Protein AF-A0A8T9Q0A1-F1 (afdb_monomer_lite)

Organism: NCBI:txid2932248

pLDDT: mean 87.94, std 8.81, range [61.97, 96.56]

Secondary structure (DSSP, 8-state):
-EEEEEEEESSS-----TT--STTS-SB-TTSSB-GGG-SEEEEEEEEETTTTTEEEEPPPSSTTTT-B----SS-TTSPP--EEEEEEEE----SSSS--TT-EEEEEEEEB-TT-PBPPPEEPPPEEPPP-

Radius of gyration: 16.46 Å; chains: 1; bounding box: 41×33×42 Å

Foldseek 3Di:
DKDKDKDKDFFQQFFDALPPQPPPLPQADPVRHGRQNVFFKDKWKWWQDPVPVGDTDTDDAPGPCRQTHGGHRPDDPPDHTGMDIDMDMDDGPDDADPPAHQQIKMKMWIWGAGPVRDIDDIDIDDIDGHHDD

Structure (mmCIF, N/CA/C/O backbone):
data_AF-A0A8T9Q0A1-F1
#
_entry.id   AF-A0A8T9Q0A1-F1
#
loop_
_atom_site.group_PDB
_atom_site.id
_atom_site.type_symbol
_atom_site.label_atom_id
_atom_site.label_alt_id
_atom_site.label_comp_id
_atom_site.label_asym_id
_atom_site.label_entity_id
_atom_site.label_seq_id
_atom_site.pdbx_PDB_ins_code
_atom_site.Cartn_x
_atom_site.Cartn_y
_atom_site.Cartn_z
_atom_site.occupancy
_atom_site.B_iso_or_equiv
_atom_site.auth_seq_id
_atom_site.auth_comp_id
_atom_site.auth_asym_id
_atom_site.auth_atom_id
_atom_site.pdbx_PDB_model_num
ATOM 1 N N . MET A 1 1 ? -1.630 -8.656 9.573 1.00 77.00 1 MET A N 1
ATOM 2 C CA . MET A 1 1 ? -2.840 -8.820 8.729 1.00 77.00 1 MET A CA 1
ATOM 3 C C . MET A 1 1 ? -2.388 -9.122 7.307 1.00 77.00 1 MET A C 1
ATOM 5 O O . MET A 1 1 ? -1.296 -8.695 6.953 1.00 77.00 1 MET A O 1
ATOM 9 N N . ARG A 1 2 ? -3.166 -9.870 6.516 1.00 85.75 2 ARG A N 1
ATOM 10 C CA . ARG A 1 2 ? -2.845 -10.153 5.108 1.00 85.75 2 ARG A CA 1
ATOM 11 C C . ARG A 1 2 ? -3.885 -9.512 4.201 1.00 85.75 2 ARG A C 1
ATOM 13 O O . ARG A 1 2 ? -5.072 -9.638 4.480 1.00 85.75 2 ARG A O 1
ATOM 20 N N . ILE A 1 3 ? -3.429 -8.852 3.146 1.00 85.25 3 ILE A N 1
ATOM 21 C CA . ILE A 1 3 ? -4.272 -8.353 2.061 1.00 85.25 3 ILE A CA 1
ATOM 22 C C . ILE A 1 3 ? -3.905 -9.154 0.822 1.00 85.25 3 ILE A C 1
ATOM 24 O O . ILE A 1 3 ? -2.725 -9.250 0.496 1.00 85.25 3 ILE A O 1
ATOM 28 N N . THR A 1 4 ? -4.906 -9.734 0.168 1.00 89.44 4 THR A N 1
ATOM 29 C CA . THR A 1 4 ? -4.727 -10.422 -1.113 1.00 89.44 4 THR A CA 1
ATOM 30 C C . THR A 1 4 ? -5.493 -9.661 -2.178 1.00 89.44 4 THR A C 1
ATOM 32 O O . THR A 1 4 ? -6.662 -9.343 -1.964 1.00 89.44 4 THR A O 1
ATOM 35 N N . ILE A 1 5 ? -4.831 -9.356 -3.288 1.00 89.75 5 ILE A N 1
ATOM 36 C CA . ILE A 1 5 ? -5.440 -8.722 -4.458 1.00 89.75 5 ILE A CA 1
ATOM 37 C C . ILE A 1 5 ? -5.204 -9.592 -5.683 1.00 89.75 5 ILE A C 1
ATOM 39 O O . ILE A 1 5 ? -4.154 -10.225 -5.785 1.00 89.75 5 ILE A O 1
ATOM 43 N N . ASP A 1 6 ? -6.147 -9.585 -6.615 1.00 91.94 6 ASP A N 1
ATOM 44 C CA . ASP A 1 6 ? -5.951 -10.163 -7.940 1.00 91.94 6 ASP A CA 1
ATOM 45 C C . ASP A 1 6 ? -5.461 -9.082 -8.903 1.00 91.94 6 ASP A C 1
ATOM 47 O O . ASP A 1 6 ? -5.910 -7.936 -8.836 1.00 91.94 6 ASP A O 1
ATOM 51 N N . PHE A 1 7 ? -4.547 -9.440 -9.801 1.00 90.62 7 PHE A N 1
ATOM 52 C CA . PHE A 1 7 ? -3.981 -8.515 -10.779 1.00 90.62 7 PHE A CA 1
ATOM 53 C C . PHE A 1 7 ? -3.995 -9.095 -12.191 1.00 90.62 7 PHE A C 1
ATOM 55 O O . PHE A 1 7 ? -4.075 -10.309 -12.409 1.00 90.62 7 PHE A O 1
ATOM 62 N N . THR A 1 8 ? -3.919 -8.199 -13.169 1.00 88.19 8 THR A N 1
ATOM 63 C CA . THR A 1 8 ? -3.648 -8.521 -14.568 1.00 88.19 8 THR A CA 1
ATOM 64 C C . THR A 1 8 ? -2.675 -7.484 -15.109 1.00 88.19 8 THR A C 1
ATOM 66 O O . THR A 1 8 ? -2.883 -6.291 -14.913 1.00 88.19 8 THR A O 1
ATOM 69 N N . ASP A 1 9 ? -1.622 -7.960 -15.752 1.00 83.31 9 ASP A N 1
ATOM 70 C CA . ASP A 1 9 ? -0.516 -7.193 -16.315 1.00 83.31 9 ASP A CA 1
ATOM 71 C C . ASP A 1 9 ? -0.403 -7.565 -17.798 1.00 83.31 9 ASP A C 1
ATOM 73 O O . ASP A 1 9 ? -0.514 -8.741 -18.150 1.00 83.31 9 ASP A O 1
ATOM 77 N N . GLY A 1 10 ? -0.290 -6.565 -18.668 1.00 83.50 10 GLY A N 1
ATOM 78 C CA . GLY A 1 10 ? -0.343 -6.743 -20.116 1.00 83.50 10 GLY A CA 1
ATOM 79 C C . GLY A 1 10 ? 1.002 -7.078 -20.753 1.00 83.50 10 GLY A C 1
ATOM 80 O O . GLY A 1 10 ? 1.029 -7.800 -21.751 1.00 83.50 10 GLY A O 1
ATOM 81 N N . ASP A 1 11 ? 2.102 -6.582 -20.196 1.00 81.88 11 ASP A N 1
ATOM 82 C CA . ASP A 1 11 ? 3.448 -6.695 -20.767 1.00 81.88 11 ASP A CA 1
ATOM 83 C C . ASP A 1 11 ? 4.439 -7.406 -19.834 1.00 81.88 11 ASP A C 1
ATOM 85 O O . ASP A 1 11 ? 5.537 -7.777 -20.267 1.00 81.88 11 ASP A O 1
ATOM 89 N N . GLY A 1 12 ? 4.009 -7.725 -18.612 1.00 84.06 12 GLY A N 1
ATOM 90 C CA . GLY A 1 12 ? 4.789 -8.520 -17.682 1.00 84.06 12 GLY A CA 1
ATOM 91 C C . GLY A 1 12 ? 5.900 -7.685 -17.075 1.00 84.06 12 GLY A C 1
ATOM 92 O O . GLY A 1 12 ? 7.031 -8.157 -17.000 1.00 84.06 12 GLY A O 1
ATOM 93 N N . ASP A 1 13 ? 5.637 -6.434 -16.715 1.00 85.38 13 ASP A N 1
ATOM 94 C CA . ASP A 1 13 ? 6.625 -5.531 -16.145 1.00 85.38 13 ASP A CA 1
ATOM 95 C C . ASP A 1 13 ? 6.384 -5.207 -14.661 1.00 85.38 13 ASP A C 1
ATOM 97 O O . ASP A 1 13 ? 7.167 -4.459 -14.072 1.00 85.38 13 ASP A O 1
ATOM 101 N N . LEU A 1 14 ? 5.398 -5.842 -14.018 1.00 90.19 14 LEU A N 1
ATOM 102 C CA . LEU A 1 14 ? 5.124 -5.646 -12.597 1.00 90.19 14 LEU A CA 1
ATOM 103 C C . LEU A 1 14 ? 6.294 -6.033 -11.678 1.00 90.19 14 LEU A C 1
ATOM 105 O O . LEU A 1 14 ? 6.964 -7.067 -11.815 1.00 90.19 14 LEU A O 1
ATOM 109 N N . GLY A 1 15 ? 6.440 -5.234 -10.621 1.00 90.25 15 GLY A N 1
ATOM 110 C CA . GLY A 1 15 ? 7.389 -5.477 -9.543 1.00 90.25 15 GLY A CA 1
ATOM 111 C C . GLY A 1 15 ? 8.735 -4.794 -9.763 1.00 90.25 15 GLY A C 1
ATOM 112 O O . GLY A 1 15 ? 9.135 -4.476 -10.880 1.00 90.25 15 GLY A O 1
ATOM 113 N N . LEU A 1 16 ? 9.456 -4.571 -8.668 1.00 92.06 16 LEU A N 1
ATOM 114 C CA . LEU A 1 16 ? 10.685 -3.785 -8.666 1.00 92.06 16 LEU A CA 1
ATOM 115 C C . LEU A 1 16 ? 11.685 -4.438 -7.705 1.00 92.06 16 LEU A C 1
ATOM 117 O O . LEU A 1 16 ? 11.402 -4.590 -6.514 1.00 92.06 16 LEU A O 1
ATOM 121 N N . SER A 1 17 ? 12.843 -4.870 -8.207 1.00 89.56 17 SER A N 1
ATOM 122 C CA . SER A 1 17 ? 13.843 -5.592 -7.405 1.00 89.56 17 SER A CA 1
ATOM 123 C C . SER A 1 17 ? 14.417 -4.669 -6.334 1.00 89.56 17 SER A C 1
ATOM 125 O O . SER A 1 17 ? 14.581 -3.488 -6.617 1.00 89.56 17 SER A O 1
ATOM 127 N N . PRO A 1 18 ? 14.737 -5.144 -5.120 1.00 87.75 18 PRO A N 1
ATOM 128 C CA . PRO A 1 18 ? 15.224 -4.290 -4.030 1.00 87.75 18 PRO A CA 1
ATOM 129 C C . PRO A 1 18 ? 16.462 -3.441 -4.366 1.00 87.75 18 PRO A C 1
ATOM 131 O O . PRO A 1 18 ? 16.711 -2.437 -3.700 1.00 87.75 18 PRO A O 1
ATOM 134 N N . GLU A 1 19 ? 17.232 -3.839 -5.376 1.00 90.62 19 GLU A N 1
ATOM 135 C CA . GLU A 1 19 ? 18.461 -3.195 -5.836 1.00 90.62 19 GLU A CA 1
ATOM 136 C C . GLU A 1 19 ? 18.202 -2.016 -6.790 1.00 90.62 19 GLU A C 1
ATOM 138 O O . GLU A 1 19 ? 19.051 -1.136 -6.910 1.00 90.62 19 GLU A O 1
ATOM 143 N N . GLU A 1 20 ? 17.028 -1.947 -7.428 1.00 91.12 20 GLU A N 1
ATOM 144 C CA . GLU A 1 20 ? 16.653 -0.867 -8.354 1.00 91.12 20 GLU A CA 1
ATOM 145 C C . GLU A 1 20 ? 16.345 0.429 -7.585 1.00 91.12 20 GLU A C 1
ATOM 147 O O . GLU A 1 20 ? 15.197 0.738 -7.262 1.00 91.12 20 GLU A O 1
ATOM 152 N N . LYS A 1 21 ? 17.390 1.178 -7.232 1.00 92.25 21 LYS A N 1
ATOM 153 C CA . LYS A 1 21 ? 17.300 2.426 -6.451 1.00 92.25 21 LYS A CA 1
ATOM 154 C C . LYS A 1 21 ? 17.811 3.652 -7.202 1.00 92.25 21 LYS A C 1
ATOM 156 O O . LYS A 1 21 ? 17.898 4.723 -6.610 1.00 92.25 21 LYS A O 1
ATOM 161 N N . ASP A 1 22 ? 18.145 3.507 -8.475 1.00 94.12 22 ASP A N 1
ATOM 162 C CA . ASP A 1 22 ? 18.447 4.648 -9.333 1.00 94.12 22 ASP A CA 1
ATOM 163 C C . ASP A 1 22 ? 17.156 5.368 -9.725 1.00 94.12 22 ASP A C 1
ATOM 165 O O . ASP A 1 22 ? 16.064 4.799 -9.652 1.00 94.12 22 ASP A O 1
ATOM 169 N N . ALA A 1 23 ? 17.266 6.632 -10.137 1.00 93.94 23 ALA A N 1
ATOM 170 C CA . ALA A 1 23 ? 16.111 7.394 -10.597 1.00 93.94 23 ALA A CA 1
ATOM 171 C C . ALA A 1 23 ? 15.395 6.677 -11.762 1.00 93.94 23 ALA A C 1
ATOM 173 O O . ALA A 1 23 ? 16.069 6.203 -12.678 1.00 93.94 23 ALA A O 1
ATOM 174 N N . PRO A 1 24 ? 14.049 6.596 -11.752 1.00 94.62 24 PRO A N 1
ATOM 175 C CA . PRO A 1 24 ? 13.115 7.305 -10.867 1.00 94.62 24 PRO A CA 1
ATOM 176 C C . PRO A 1 24 ? 12.770 6.585 -9.547 1.00 94.62 24 PRO A C 1
ATOM 178 O O . PRO A 1 24 ? 11.887 7.045 -8.836 1.00 94.62 24 PRO A O 1
ATOM 181 N N . TYR A 1 25 ? 13.414 5.473 -9.195 1.00 95.94 25 TYR A N 1
ATOM 182 C CA . TYR A 1 25 ? 13.064 4.601 -8.057 1.00 95.94 25 TYR A CA 1
ATOM 183 C C . TYR A 1 25 ? 13.856 4.865 -6.770 1.00 95.94 25 TYR A C 1
ATOM 185 O O . TYR A 1 25 ? 13.733 4.137 -5.774 1.00 95.94 25 TYR A O 1
ATOM 193 N N . ASN A 1 26 ? 14.693 5.897 -6.784 1.00 95.88 26 ASN A N 1
ATOM 194 C CA . ASN A 1 26 ? 15.487 6.328 -5.646 1.00 95.88 26 ASN A CA 1
ATOM 195 C C . ASN A 1 26 ? 14.603 6.640 -4.429 1.00 95.88 26 ASN A C 1
ATOM 197 O O . ASN A 1 26 ? 13.560 7.259 -4.607 1.00 95.88 26 ASN A O 1
ATOM 201 N N . PRO A 1 27 ? 15.000 6.265 -3.196 1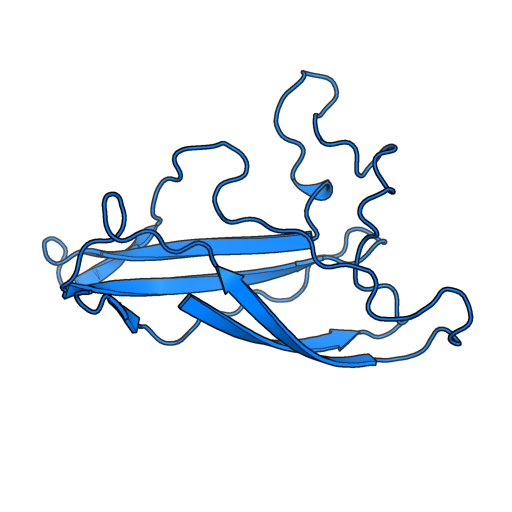.00 95.12 27 PRO A N 1
ATOM 202 C CA . PRO A 1 27 ? 14.153 6.419 -2.004 1.00 95.12 27 PRO A CA 1
ATOM 203 C C . PRO A 1 27 ? 13.745 7.853 -1.657 1.00 95.12 27 PRO A C 1
ATOM 205 O O . PRO A 1 27 ? 12.725 8.058 -0.997 1.00 95.12 27 PRO A O 1
ATOM 208 N N . ALA A 1 28 ? 14.548 8.835 -2.065 1.00 96.38 28 ALA A N 1
ATOM 209 C CA . ALA A 1 28 ? 14.317 10.239 -1.771 1.00 96.38 28 ALA A CA 1
ATOM 210 C C . ALA A 1 28 ? 14.376 11.086 -3.041 1.00 96.38 28 ALA A C 1
ATOM 212 O O . ALA A 1 28 ? 15.256 10.861 -3.867 1.00 96.38 28 ALA A O 1
ATOM 213 N N . ASP A 1 29 ? 13.464 12.045 -3.186 1.00 94.44 29 ASP A N 1
ATOM 214 C CA . ASP A 1 29 ? 13.426 12.992 -4.300 1.00 94.44 29 ASP A CA 1
ATOM 215 C C . ASP A 1 29 ? 14.615 13.975 -4.265 1.00 94.44 29 ASP A C 1
ATOM 217 O O . ASP A 1 29 ? 15.469 13.931 -3.376 1.00 94.44 29 ASP A O 1
ATOM 221 N N . ALA A 1 30 ? 14.677 14.896 -5.231 1.00 93.44 30 ALA A N 1
ATOM 222 C CA . ALA A 1 30 ? 15.747 15.896 -5.307 1.00 93.44 30 ALA A CA 1
ATOM 223 C C . ALA A 1 30 ? 15.837 16.818 -4.069 1.00 93.44 30 ALA A C 1
ATOM 225 O O . ALA A 1 30 ? 16.876 17.434 -3.846 1.00 93.44 30 ALA A O 1
ATOM 226 N N . ASN A 1 31 ? 14.774 16.902 -3.262 1.00 94.50 31 ASN A N 1
ATOM 227 C CA . ASN A 1 31 ? 14.708 17.692 -2.034 1.00 94.50 31 ASN A CA 1
ATOM 228 C C . ASN A 1 31 ? 14.966 16.848 -0.771 1.00 94.50 31 ASN A C 1
ATOM 230 O O . ASN A 1 31 ? 14.906 17.377 0.338 1.00 94.50 31 ASN A O 1
ATOM 234 N N . GLY A 1 32 ? 15.236 15.547 -0.913 1.00 94.12 32 GLY A N 1
ATOM 235 C CA . GLY A 1 32 ? 15.433 14.627 0.206 1.00 94.12 32 GLY A CA 1
ATOM 236 C C . GLY A 1 32 ? 14.136 14.115 0.846 1.00 94.12 32 GLY A C 1
ATOM 237 O O . GLY A 1 32 ? 14.200 13.460 1.887 1.00 94.12 32 GLY A O 1
ATOM 238 N N . ASN A 1 33 ? 12.967 14.380 0.255 1.00 95.75 33 ASN A N 1
ATOM 239 C CA . ASN A 1 33 ? 11.691 13.854 0.745 1.00 95.75 33 ASN A CA 1
ATOM 240 C C . ASN A 1 33 ? 11.455 12.435 0.237 1.00 95.75 33 ASN A C 1
ATOM 242 O O . ASN A 1 33 ? 11.982 12.054 -0.802 1.00 95.75 33 ASN A O 1
ATOM 246 N N . TYR A 1 34 ? 10.611 11.667 0.929 1.00 96.19 34 TYR A N 1
ATOM 247 C CA . TYR A 1 34 ? 10.199 10.338 0.470 1.00 96.19 34 TYR A CA 1
ATOM 248 C C . TYR A 1 34 ? 9.673 10.379 -0.971 1.00 96.19 34 TYR A C 1
ATOM 250 O O . TYR A 1 34 ? 8.720 11.096 -1.280 1.00 96.19 34 TYR A O 1
ATOM 258 N N . ASN A 1 35 ? 10.289 9.572 -1.830 1.00 96.44 35 ASN A N 1
ATOM 259 C CA . ASN A 1 35 ? 9.877 9.411 -3.211 1.00 96.44 35 ASN A CA 1
ATOM 260 C C . ASN A 1 35 ? 8.950 8.198 -3.343 1.00 96.44 35 ASN A C 1
ATOM 262 O O . ASN A 1 35 ? 9.393 7.056 -3.223 1.00 96.44 35 ASN A O 1
ATOM 266 N N . ARG A 1 36 ? 7.666 8.439 -3.628 1.00 94.88 36 ARG A N 1
ATOM 267 C CA . ARG A 1 36 ? 6.640 7.386 -3.706 1.00 94.88 36 ARG A CA 1
ATOM 268 C C . ARG A 1 36 ? 6.979 6.290 -4.713 1.00 94.88 36 ARG A C 1
ATOM 270 O O . ARG A 1 36 ? 6.634 5.141 -4.471 1.00 94.88 36 ARG A O 1
ATOM 277 N N . THR A 1 37 ? 7.666 6.617 -5.804 1.00 95.69 37 THR A N 1
ATOM 278 C CA . THR A 1 37 ? 8.017 5.638 -6.843 1.00 95.69 37 THR A CA 1
ATOM 279 C C . THR A 1 37 ? 9.070 4.630 -6.390 1.00 95.69 37 THR A C 1
ATOM 281 O O . THR A 1 37 ? 9.306 3.653 -7.087 1.00 95.69 37 THR A O 1
ATOM 284 N N . THR A 1 38 ? 9.687 4.804 -5.216 1.00 96.19 38 THR A N 1
ATOM 285 C CA . THR A 1 38 ? 10.524 3.754 -4.614 1.00 96.19 38 THR A CA 1
ATOM 286 C C . THR A 1 38 ? 9.717 2.512 -4.207 1.00 96.19 38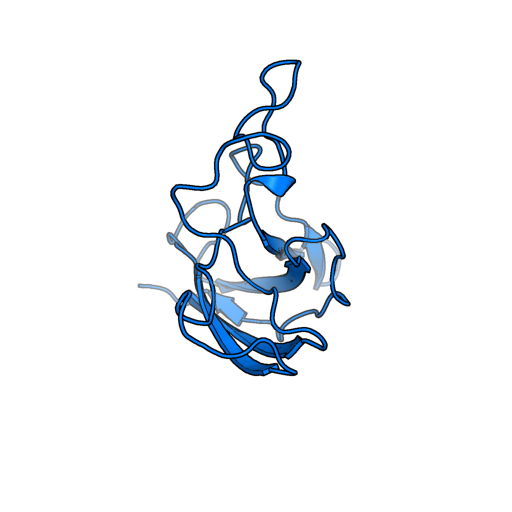 THR A C 1
ATOM 288 O O . THR A 1 38 ? 10.279 1.419 -4.077 1.00 96.19 38 THR A O 1
ATOM 291 N N . ASP A 1 39 ? 8.404 2.683 -4.034 1.00 95.88 39 ASP A N 1
ATOM 292 C CA . ASP A 1 39 ? 7.419 1.649 -3.754 1.00 95.88 39 ASP A CA 1
ATOM 293 C C . ASP A 1 39 ? 6.526 1.417 -4.983 1.00 95.88 39 ASP A C 1
ATOM 295 O O . ASP A 1 39 ? 6.400 2.265 -5.865 1.00 95.88 39 ASP A O 1
ATOM 299 N N . ASN A 1 40 ? 5.888 0.252 -5.034 1.00 95.25 40 ASN A N 1
ATOM 300 C CA . ASN A 1 40 ? 5.010 -0.151 -6.139 1.00 95.25 40 ASN A CA 1
ATOM 301 C C . ASN A 1 40 ? 3.719 -0.835 -5.663 1.00 95.25 40 ASN A C 1
ATOM 303 O O . ASN A 1 40 ? 2.931 -1.317 -6.473 1.00 95.25 40 ASN A O 1
ATOM 307 N N . TYR A 1 41 ? 3.495 -0.861 -4.350 1.00 94.75 41 TYR A N 1
ATOM 308 C CA . TYR A 1 41 ? 2.283 -1.332 -3.700 1.00 94.75 41 TYR A CA 1
ATOM 309 C C . TYR A 1 41 ? 1.788 -0.224 -2.774 1.00 94.75 41 TYR A C 1
ATOM 311 O O . TYR A 1 41 ? 2.369 0.028 -1.716 1.00 94.75 41 TYR A O 1
ATOM 319 N N . PHE A 1 42 ? 0.710 0.450 -3.152 1.00 95.44 42 PHE A N 1
ATOM 320 C CA . PHE A 1 42 ? 0.226 1.625 -2.440 1.00 95.44 42 PHE A CA 1
ATOM 321 C C . PHE A 1 42 ? -0.980 1.297 -1.586 1.00 95.44 42 PHE A C 1
ATOM 323 O O . PHE A 1 42 ? -1.900 0.610 -2.028 1.00 95.44 42 PHE A O 1
ATOM 330 N N . ILE A 1 43 ? -0.957 1.772 -0.340 1.00 94.00 43 ILE A N 1
ATOM 331 C CA . ILE A 1 43 ? -1.956 1.399 0.659 1.00 94.00 43 ILE A CA 1
ATOM 332 C C . ILE A 1 43 ? -2.376 2.624 1.444 1.00 94.00 43 ILE A C 1
ATOM 334 O O . ILE A 1 43 ? -1.579 3.234 2.156 1.00 94.00 43 ILE A O 1
ATOM 338 N N . THR A 1 44 ? -3.669 2.924 1.382 1.00 94.25 44 THR A N 1
ATOM 339 C CA . THR A 1 44 ? -4.296 3.888 2.286 1.00 94.25 44 THR A CA 1
ATOM 340 C C . THR A 1 44 ? -5.188 3.137 3.255 1.00 94.25 44 THR A C 1
ATOM 342 O O . THR A 1 44 ? -6.144 2.475 2.856 1.00 94.25 44 THR A O 1
ATOM 345 N N . ALA A 1 45 ? -4.872 3.227 4.543 1.00 92.56 45 ALA A N 1
ATOM 346 C CA . ALA A 1 45 ? -5.698 2.638 5.580 1.00 92.56 45 ALA A CA 1
ATOM 347 C C . ALA A 1 45 ? -6.814 3.601 5.985 1.00 92.56 45 ALA A C 1
ATOM 349 O O . ALA A 1 45 ? -6.591 4.799 6.152 1.00 92.56 45 ALA A O 1
ATOM 350 N N . TYR A 1 46 ? -7.998 3.052 6.213 1.00 94.06 46 TYR A N 1
ATOM 351 C CA . TYR A 1 46 ? -9.143 3.771 6.740 1.00 94.06 46 TYR A CA 1
ATOM 352 C C . TYR A 1 46 ? -9.622 3.097 8.009 1.00 94.06 46 TYR A C 1
ATOM 354 O O . TYR A 1 46 ? -9.635 1.869 8.107 1.00 94.06 46 TYR A O 1
ATOM 362 N N . LYS A 1 47 ? -10.073 3.907 8.959 1.00 93.12 47 LYS A N 1
ATOM 363 C CA . LYS A 1 47 ? -10.710 3.437 10.180 1.00 93.12 47 LYS A CA 1
ATOM 364 C C . LYS A 1 47 ? -12.135 3.956 10.251 1.00 93.12 47 LYS A C 1
ATOM 366 O O . LYS A 1 47 ? -12.393 5.116 9.940 1.00 93.12 47 LYS A O 1
ATOM 371 N N . ARG A 1 48 ? -13.055 3.099 10.678 1.00 94.31 48 ARG A N 1
ATOM 372 C CA . ARG A 1 48 ? -14.432 3.483 10.938 1.00 94.31 48 ARG A CA 1
ATOM 373 C C . ARG A 1 48 ? -14.486 4.424 12.134 1.00 94.31 48 ARG A C 1
ATOM 375 O O . ARG A 1 48 ? -14.055 4.085 13.233 1.00 94.31 48 ARG A O 1
ATOM 382 N N . ASN A 1 49 ? -15.009 5.618 11.913 1.00 88.81 49 ASN A N 1
ATOM 383 C CA . ASN A 1 49 ? -15.209 6.620 12.936 1.00 88.81 49 ASN A CA 1
ATOM 384 C C . ASN A 1 49 ? -16.581 6.410 13.584 1.00 88.81 49 ASN A C 1
ATOM 386 O O . ASN A 1 49 ? -17.625 6.703 12.999 1.00 88.81 49 ASN A O 1
ATOM 390 N N . SER A 1 50 ? -16.577 5.901 14.814 1.00 76.69 50 SER A N 1
ATOM 391 C CA . SER A 1 50 ? -17.790 5.684 15.608 1.00 76.69 50 SER A CA 1
ATOM 392 C C . SER A 1 50 ? -18.505 6.984 15.996 1.00 76.69 50 SER A C 1
ATOM 394 O O . SER A 1 50 ? -19.683 6.947 16.334 1.00 76.69 50 SER A O 1
ATOM 396 N N . THR A 1 51 ? -17.821 8.129 15.933 1.00 77.75 51 THR A N 1
ATOM 397 C CA . THR A 1 51 ? -18.358 9.442 16.318 1.00 77.75 51 THR A CA 1
ATOM 398 C C . THR A 1 51 ? -19.080 10.144 15.162 1.00 77.75 51 THR A C 1
ATOM 400 O O . THR A 1 51 ? -19.967 10.953 15.407 1.00 77.75 51 THR A O 1
ATOM 403 N N . THR A 1 52 ? -18.755 9.827 13.902 1.00 72.50 52 THR A N 1
ATOM 404 C CA . THR A 1 52 ? -19.361 10.449 12.703 1.00 72.50 52 THR A CA 1
ATOM 405 C C . THR A 1 52 ? -20.364 9.530 12.001 1.00 72.50 52 THR A C 1
ATOM 407 O O . THR A 1 52 ? -20.431 9.486 10.779 1.00 72.50 52 THR A O 1
ATOM 410 N N . GLY A 1 53 ? -21.132 8.738 12.756 1.00 72.00 53 GLY A N 1
ATOM 411 C CA . GLY A 1 53 ? -22.142 7.846 12.169 1.00 72.00 53 GLY A CA 1
ATOM 412 C C . GLY A 1 53 ?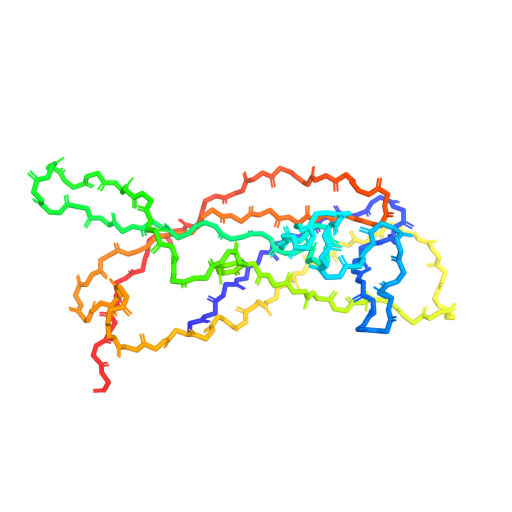 -21.568 6.617 11.451 1.00 72.00 53 GLY A C 1
ATOM 413 O O . GLY A 1 53 ? -22.282 5.948 10.709 1.00 72.00 53 GLY A O 1
ATOM 414 N N . GLY A 1 54 ? -20.296 6.277 11.690 1.00 85.81 54 GLY A N 1
ATOM 415 C CA . GLY A 1 54 ? -19.675 5.063 11.163 1.00 85.81 54 GLY A CA 1
ATOM 416 C C . GLY A 1 54 ? -19.021 5.217 9.790 1.00 85.81 54 GLY A C 1
ATOM 417 O O . GLY A 1 54 ?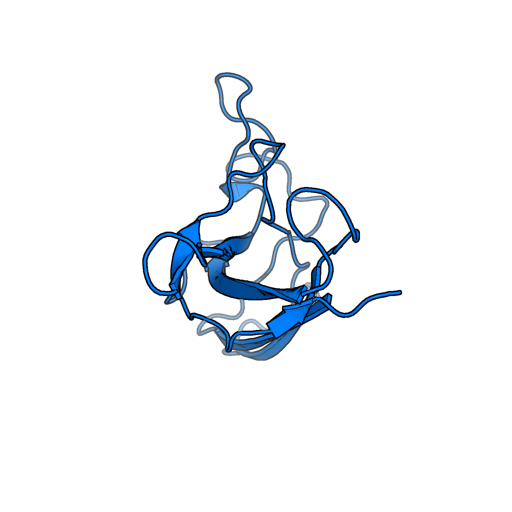 -18.840 4.205 9.112 1.00 85.81 54 GLY A O 1
ATOM 418 N N . GLU A 1 55 ? -18.668 6.436 9.376 1.00 92.56 55 GLU A N 1
ATOM 419 C CA . GLU A 1 55 ? -17.888 6.682 8.158 1.00 92.56 55 GLU A CA 1
ATOM 420 C C . GLU A 1 55 ? -16.443 6.187 8.287 1.00 92.56 55 GLU A C 1
ATOM 422 O O . GLU A 1 55 ? -15.842 6.233 9.359 1.00 92.56 55 GLU A O 1
ATOM 427 N N . PHE A 1 56 ? -15.850 5.745 7.180 1.00 95.12 56 PHE A N 1
ATOM 428 C CA . PHE A 1 56 ? -14.437 5.374 7.132 1.00 95.12 56 PHE A CA 1
ATOM 429 C C . PHE A 1 56 ? -13.574 6.596 6.825 1.00 95.12 56 PHE A C 1
ATOM 431 O O . PHE A 1 56 ? -13.615 7.121 5.713 1.00 95.12 56 PHE A O 1
ATOM 438 N N . VAL A 1 57 ? -12.756 7.008 7.791 1.00 94.44 57 VAL A N 1
ATOM 439 C CA . VAL A 1 57 ? -11.839 8.148 7.666 1.00 94.44 57 VAL A CA 1
ATOM 440 C C . VAL A 1 57 ? -10.404 7.670 7.431 1.00 94.44 57 VAL A C 1
ATOM 442 O O . VAL A 1 57 ? -10.019 6.632 7.983 1.00 94.44 57 VAL A O 1
ATOM 445 N N . PRO A 1 58 ? -9.606 8.378 6.609 1.00 93.31 58 PRO A N 1
ATOM 446 C CA . PRO A 1 58 ? -8.227 7.989 6.346 1.00 93.31 58 PRO A CA 1
ATOM 447 C C . PRO A 1 58 ? -7.392 8.074 7.625 1.00 93.31 58 PRO A C 1
ATOM 449 O O . PRO A 1 58 ? -7.508 9.012 8.416 1.00 93.31 58 PRO A O 1
ATOM 452 N N . VAL A 1 59 ? -6.537 7.078 7.822 1.00 91.38 59 VAL A N 1
ATOM 453 C CA . VAL A 1 59 ? -5.588 7.034 8.930 1.00 91.38 59 VAL A CA 1
ATOM 454 C C . VAL A 1 59 ? -4.317 7.749 8.507 1.00 91.38 59 VAL A C 1
ATOM 456 O O . VAL A 1 59 ? -3.688 7.375 7.519 1.00 91.38 59 VAL A O 1
ATOM 459 N N . VAL A 1 60 ? -3.923 8.763 9.276 1.00 89.81 60 VAL A N 1
ATOM 460 C CA . VAL A 1 60 ? -2.661 9.471 9.056 1.00 89.81 60 VAL A CA 1
ATOM 461 C C . VAL A 1 60 ? -1.506 8.573 9.516 1.00 89.81 60 VAL A C 1
ATOM 463 O O . VAL A 1 60 ? -1.472 8.193 10.692 1.00 89.81 60 VAL A O 1
ATOM 466 N N . PRO A 1 61 ? -0.573 8.200 8.623 1.00 87.00 61 PRO A N 1
ATOM 467 C CA . PRO A 1 61 ? 0.569 7.383 8.998 1.00 87.00 61 PRO A CA 1
ATOM 468 C C . PRO A 1 61 ? 1.586 8.163 9.841 1.00 87.00 61 PRO A C 1
ATOM 470 O O . PRO A 1 61 ? 1.662 9.388 9.790 1.00 87.00 61 PRO A O 1
ATOM 473 N N . SER A 1 62 ? 2.424 7.437 10.584 1.00 86.81 62 SER A N 1
ATOM 474 C CA . SER A 1 62 ? 3.517 8.012 11.382 1.00 86.81 62 SER A CA 1
ATOM 475 C C . SER A 1 62 ? 4.796 8.296 10.584 1.00 86.81 62 SER A C 1
ATOM 477 O O . SER A 1 62 ? 5.751 8.828 11.143 1.00 86.81 62 SER A O 1
ATOM 479 N N . SER A 1 63 ? 4.852 7.907 9.308 1.00 90.25 63 SER A N 1
ATOM 480 C CA . SER A 1 63 ? 5.980 8.148 8.405 1.00 90.25 63 SER A CA 1
ATOM 481 C C . SER A 1 63 ? 5.478 8.607 7.030 1.00 90.25 63 SER A C 1
ATOM 483 O O . SER A 1 63 ? 4.350 8.270 6.663 1.00 90.25 63 SER A O 1
ATOM 485 N N . PRO A 1 64 ? 6.304 9.319 6.239 1.00 91.88 64 PRO A N 1
ATOM 486 C CA . PRO A 1 64 ? 5.943 9.712 4.875 1.00 91.88 64 PRO A CA 1
ATOM 487 C C . PRO A 1 64 ? 5.629 8.531 3.944 1.00 91.88 64 PRO A C 1
ATOM 489 O O . PRO A 1 64 ? 4.727 8.632 3.120 1.00 91.88 64 PRO A O 1
ATOM 492 N N . GLN A 1 65 ? 6.331 7.402 4.105 1.00 92.56 65 GLN A N 1
ATOM 493 C CA . GLN A 1 65 ? 6.053 6.165 3.362 1.00 92.56 65 GLN A CA 1
ATOM 494 C C . GLN A 1 65 ? 4.686 5.564 3.727 1.00 92.56 65 GLN A C 1
ATOM 496 O O . GLN A 1 65 ? 4.023 4.929 2.908 1.00 92.56 65 GLN A O 1
ATOM 501 N N . GLY A 1 66 ? 4.257 5.755 4.974 1.00 90.88 66 GLY A N 1
ATOM 502 C CA . GLY A 1 66 ? 3.032 5.184 5.504 1.00 90.88 66 GLY A CA 1
ATOM 503 C C . GLY A 1 66 ? 2.992 3.666 5.416 1.00 90.88 66 GLY A C 1
ATOM 504 O O . GLY A 1 66 ? 3.829 2.990 6.010 1.00 90.88 66 GLY A O 1
ATOM 505 N N . TYR A 1 67 ? 1.979 3.142 4.727 1.00 90.56 67 TYR A N 1
ATOM 506 C CA . TYR A 1 67 ? 1.774 1.703 4.535 1.00 90.56 67 TYR A CA 1
ATOM 507 C C . TYR A 1 67 ? 2.174 1.230 3.137 1.00 90.56 67 TYR A C 1
ATOM 509 O O . TYR A 1 67 ? 1.929 0.069 2.805 1.00 90.56 67 TYR A O 1
ATOM 517 N N . ASN A 1 68 ? 2.762 2.111 2.322 1.00 93.62 68 ASN A N 1
ATOM 518 C CA . ASN A 1 68 ? 3.267 1.725 1.015 1.00 93.62 68 ASN A CA 1
ATOM 519 C C . ASN A 1 68 ? 4.364 0.675 1.176 1.00 93.62 68 ASN A C 1
ATOM 521 O O . ASN A 1 68 ? 5.082 0.627 2.178 1.00 93.62 68 ASN A O 1
ATOM 525 N N . SER A 1 69 ? 4.450 -0.198 0.187 1.00 92.31 69 SER A N 1
ATOM 526 C CA . SER A 1 69 ? 5.389 -1.297 0.188 1.00 92.31 69 SER A CA 1
ATOM 527 C C . SER A 1 69 ? 5.904 -1.564 -1.214 1.00 92.31 69 SER A C 1
ATOM 529 O O . SER A 1 69 ? 5.387 -1.062 -2.216 1.00 92.31 69 SER A O 1
ATOM 531 N N . ARG A 1 70 ? 6.920 -2.413 -1.269 1.00 92.31 70 ARG A N 1
ATOM 532 C CA . ARG A 1 70 ? 7.556 -2.838 -2.499 1.00 92.31 70 ARG A CA 1
ATOM 533 C C . ARG A 1 70 ? 7.464 -4.345 -2.618 1.00 92.31 70 ARG A C 1
ATOM 535 O O . ARG A 1 70 ? 7.882 -5.063 -1.710 1.00 92.31 70 ARG A O 1
ATOM 542 N N . PHE A 1 71 ? 6.947 -4.824 -3.742 1.00 92.19 71 PHE A N 1
ATOM 543 C CA . PHE A 1 71 ? 7.019 -6.231 -4.109 1.00 92.19 71 PHE A CA 1
ATOM 544 C C . PHE A 1 71 ? 8.074 -6.445 -5.205 1.00 92.19 71 PHE A C 1
ATOM 546 O O . PHE A 1 71 ? 8.239 -5.588 -6.086 1.00 92.19 71 PHE A O 1
ATOM 553 N N . PRO A 1 72 ? 8.818 -7.566 -5.142 1.00 91.06 72 PRO A N 1
ATOM 554 C CA . PRO A 1 72 ? 9.855 -7.874 -6.115 1.00 91.06 72 PRO A CA 1
ATOM 555 C C . PRO A 1 72 ? 9.245 -8.156 -7.489 1.00 91.06 72 PRO A C 1
ATOM 557 O O . PRO A 1 72 ? 8.042 -8.372 -7.620 1.00 91.06 72 PRO A O 1
ATOM 560 N N . LYS A 1 73 ? 10.094 -8.203 -8.516 1.00 89.69 73 LYS A N 1
ATOM 561 C CA . LYS A 1 73 ? 9.696 -8.667 -9.851 1.00 89.69 73 LYS A CA 1
ATOM 562 C C . LYS A 1 73 ? 9.003 -10.023 -9.741 1.00 89.69 73 LYS A C 1
ATOM 564 O O . LYS A 1 73 ? 9.493 -10.918 -9.052 1.00 89.69 73 LYS A O 1
ATOM 569 N N . LEU A 1 74 ? 7.873 -10.168 -10.427 1.00 83.44 74 LEU A N 1
ATOM 570 C CA . LEU A 1 74 ? 7.074 -11.399 -10.384 1.00 83.44 74 LEU A CA 1
ATOM 571 C C . LEU A 1 74 ? 7.633 -12.512 -11.283 1.00 83.44 74 LEU A C 1
ATOM 573 O O . LEU A 1 74 ? 7.106 -13.621 -11.303 1.00 83.44 74 LEU A O 1
ATOM 577 N N . PHE A 1 75 ? 8.718 -12.227 -12.000 1.00 74.62 75 PHE A N 1
ATOM 578 C CA . PHE A 1 75 ? 9.380 -13.127 -12.929 1.00 74.62 75 PHE A CA 1
ATOM 579 C C . PHE A 1 75 ? 10.904 -12.978 -12.833 1.00 74.62 75 PHE A C 1
ATOM 581 O O . PHE A 1 75 ? 11.427 -11.924 -12.457 1.00 74.62 75 PHE A O 1
ATOM 588 N N . SER A 1 76 ? 11.626 -14.050 -13.166 1.00 63.97 76 SER A N 1
ATOM 589 C CA . SER A 1 76 ? 13.083 -14.022 -13.301 1.00 63.97 76 SER A CA 1
ATOM 590 C C . SER A 1 76 ? 13.483 -13.305 -14.593 1.00 63.97 76 SER A C 1
ATOM 592 O O . SER A 1 76 ? 12.724 -13.293 -15.556 1.00 63.97 76 SER A O 1
ATOM 594 N N . ALA A 1 77 ? 14.700 -12.756 -14.657 1.00 61.97 77 ALA A N 1
ATOM 595 C CA . ALA A 1 77 ? 15.224 -12.104 -15.867 1.00 61.97 77 ALA A CA 1
ATOM 596 C C . ALA A 1 77 ? 15.224 -13.011 -17.121 1.00 61.97 77 ALA A C 1
ATOM 598 O O . ALA A 1 77 ? 15.338 -12.522 -18.240 1.00 61.97 77 ALA A O 1
ATOM 599 N N . GLU A 1 78 ? 15.096 -14.325 -16.926 1.00 63.59 78 GLU A N 1
ATOM 600 C CA . GLU A 1 78 ? 15.067 -15.360 -17.962 1.00 63.59 78 GLU A CA 1
ATOM 601 C C . GLU A 1 78 ? 13.648 -15.663 -18.480 1.00 63.59 78 GLU A C 1
ATOM 603 O O . GLU A 1 78 ? 13.490 -16.351 -19.491 1.00 63.59 78 GLU A O 1
ATOM 608 N N . ALA A 1 79 ? 12.604 -15.180 -17.801 1.00 65.62 79 ALA A N 1
ATOM 609 C CA . ALA A 1 79 ? 11.228 -15.380 -18.230 1.00 65.62 79 ALA A CA 1
ATOM 610 C C . ALA A 1 79 ? 10.905 -14.496 -19.441 1.00 65.62 79 ALA A C 1
ATOM 612 O O . ALA A 1 79 ? 11.285 -13.325 -19.502 1.00 65.62 79 ALA A O 1
ATOM 613 N N . LYS A 1 80 ? 10.165 -15.049 -20.409 1.00 66.31 80 LYS A N 1
ATOM 614 C CA . LYS A 1 80 ? 9.667 -14.254 -21.535 1.00 66.31 80 LYS A CA 1
ATOM 615 C C . LYS A 1 80 ? 8.683 -13.195 -21.023 1.00 66.31 80 LYS A C 1
ATOM 617 O O . LYS A 1 80 ? 7.758 -13.574 -20.302 1.00 66.31 80 LYS A O 1
ATOM 622 N N . PRO A 1 81 ? 8.830 -11.925 -21.441 1.00 68.06 81 PRO A N 1
ATOM 623 C CA . PRO A 1 81 ? 7.799 -10.917 -21.236 1.00 68.06 81 PRO A CA 1
ATOM 624 C C . PRO A 1 81 ? 6.471 -11.403 -21.818 1.00 68.06 81 PRO A C 1
ATOM 626 O O . PRO A 1 81 ? 6.444 -12.029 -22.885 1.00 68.06 81 PRO A O 1
ATOM 629 N N . GLY A 1 82 ? 5.377 -11.134 -21.119 1.00 74.69 82 GLY A N 1
ATOM 630 C CA . GLY A 1 82 ? 4.048 -11.529 -21.551 1.00 74.69 82 GLY A CA 1
ATOM 631 C C . GLY A 1 82 ? 2.990 -11.252 -20.488 1.00 74.69 82 GLY A C 1
ATOM 632 O O . GLY A 1 82 ? 3.342 -10.991 -19.338 1.00 74.69 82 GLY A O 1
ATOM 633 N N . PRO A 1 83 ? 1.701 -11.336 -20.857 1.00 83.44 83 PRO A N 1
ATOM 634 C CA . PRO A 1 83 ? 0.626 -11.007 -19.941 1.00 83.44 83 PRO A CA 1
ATOM 635 C C . PRO A 1 83 ? 0.642 -11.899 -18.699 1.00 83.44 83 PRO A C 1
ATOM 637 O O . PRO A 1 83 ? 0.705 -13.128 -18.811 1.00 83.44 83 PRO A O 1
ATOM 640 N N . LEU A 1 84 ? 0.532 -11.294 -17.519 1.00 83.44 84 LEU A N 1
ATOM 641 C CA . LEU A 1 84 ? 0.460 -12.003 -16.246 1.00 83.44 84 LEU A CA 1
ATOM 642 C C . LEU A 1 84 ? -0.921 -11.833 -15.624 1.00 83.44 84 LEU A C 1
ATOM 644 O O . LEU A 1 84 ? -1.534 -10.771 -15.677 1.00 83.44 84 LEU A O 1
ATOM 648 N N . LYS A 1 85 ? -1.405 -12.894 -14.984 1.00 87.88 85 LYS A N 1
ATOM 649 C CA . LYS A 1 85 ? -2.589 -12.859 -14.129 1.00 87.88 85 LYS A CA 1
ATOM 650 C C . LYS A 1 85 ? -2.325 -13.715 -12.905 1.00 87.88 85 LYS A C 1
ATOM 652 O O . LYS A 1 85 ? -1.850 -14.842 -13.028 1.00 87.88 85 LYS A O 1
ATOM 657 N N . GLY A 1 86 ? -2.656 -13.198 -11.732 1.00 88.38 86 GLY A N 1
ATOM 658 C CA . GLY A 1 86 ? -2.452 -13.919 -10.485 1.00 88.38 86 GLY A CA 1
ATOM 659 C C . GLY A 1 86 ? -2.948 -13.134 -9.288 1.00 88.38 86 GLY A C 1
ATOM 660 O O . GLY A 1 86 ? -3.695 -12.168 -9.439 1.00 88.38 86 GLY A O 1
ATOM 661 N N . SER A 1 87 ? -2.497 -13.549 -8.109 1.00 89.69 87 SER A N 1
ATOM 662 C CA . SER A 1 87 ? -2.840 -12.904 -6.848 1.00 89.69 87 SER A CA 1
ATOM 663 C C . SER A 1 87 ? -1.574 -12.503 -6.096 1.00 89.69 87 SER A C 1
ATOM 665 O O . SER A 1 87 ? -0.626 -13.282 -5.995 1.00 89.69 87 SER A O 1
ATOM 667 N N . LEU A 1 88 ? -1.563 -11.295 -5.538 1.00 88.19 88 LEU A N 1
ATOM 668 C CA . LEU A 1 88 ? -0.501 -10.787 -4.673 1.00 88.19 88 LEU A CA 1
ATOM 669 C C . LEU A 1 88 ? -0.998 -10.769 -3.238 1.00 88.19 88 LEU A C 1
ATOM 671 O O . LEU A 1 88 ? -2.030 -10.172 -2.947 1.00 88.19 88 LEU A O 1
ATOM 675 N N . THR A 1 89 ? -0.255 -11.411 -2.336 1.00 90.06 89 THR A N 1
ATOM 676 C CA . THR A 1 89 ? -0.538 -11.369 -0.897 1.00 90.06 89 THR A CA 1
ATOM 677 C C . THR A 1 89 ? 0.507 -10.523 -0.190 1.00 90.06 89 THR A C 1
ATOM 679 O O . THR A 1 89 ? 1.655 -10.943 -0.046 1.00 90.06 89 THR A O 1
ATOM 682 N N . LEU A 1 90 ? 0.102 -9.364 0.322 1.00 86.31 90 LEU A N 1
ATOM 683 C CA . LEU A 1 90 ? 0.940 -8.553 1.193 1.00 86.31 90 LEU A CA 1
ATOM 684 C C . LEU A 1 90 ? 0.624 -8.849 2.659 1.00 86.31 90 LEU A C 1
ATOM 686 O O . LEU A 1 90 ? -0.521 -8.759 3.109 1.00 86.31 90 LEU A O 1
ATOM 690 N N . THR A 1 91 ? 1.663 -9.154 3.435 1.00 85.62 91 THR A N 1
ATOM 691 C CA . THR A 1 91 ? 1.557 -9.186 4.896 1.00 85.62 91 THR A CA 1
ATOM 692 C C . THR A 1 91 ? 1.885 -7.805 5.437 1.00 85.62 91 THR A C 1
ATOM 694 O O . THR A 1 91 ? 3.048 -7.426 5.530 1.00 85.62 91 THR A O 1
ATOM 697 N N . LEU A 1 92 ? 0.852 -7.054 5.815 1.00 75.94 92 LEU A N 1
ATOM 698 C CA . LEU A 1 92 ? 1.041 -5.761 6.454 1.00 75.94 92 LEU A CA 1
ATOM 699 C C . LEU A 1 92 ? 1.563 -5.950 7.886 1.00 75.94 92 LEU A C 1
ATOM 701 O O . LEU A 1 92 ? 0.948 -6.725 8.646 1.00 75.94 92 LEU A O 1
ATOM 705 N N . PRO A 1 93 ? 2.635 -5.230 8.281 1.00 65.88 93 PRO A N 1
ATOM 706 C CA . PRO A 1 93 ? 3.117 -5.186 9.655 1.00 65.88 93 PRO A CA 1
ATOM 707 C C . PRO A 1 93 ? 2.099 -4.426 10.511 1.00 65.88 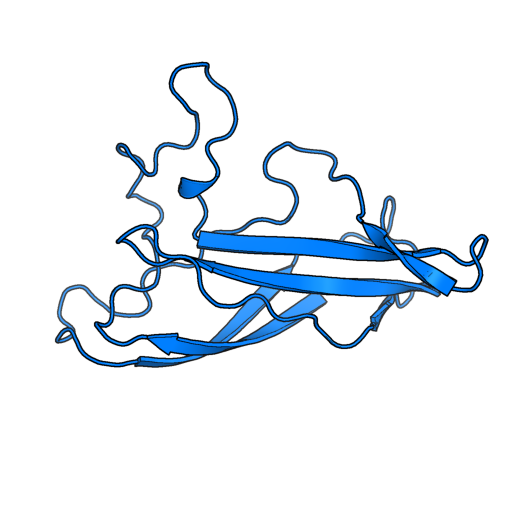93 PRO A C 1
ATOM 709 O O . PRO A 1 93 ? 2.189 -3.227 10.755 1.00 65.88 93 PRO A O 1
ATOM 712 N N . PHE A 1 94 ? 1.061 -5.148 10.918 1.00 67.19 94 PHE A N 1
ATOM 713 C CA . PHE A 1 94 ? -0.034 -4.625 11.716 1.00 67.19 94 PHE A CA 1
ATOM 714 C C . PHE A 1 94 ? 0.299 -4.842 13.189 1.00 67.19 94 PHE A C 1
ATOM 716 O O . PHE A 1 94 ? 0.089 -5.930 13.731 1.00 67.19 94 PHE A O 1
ATOM 723 N N . TYR A 1 95 ? 0.869 -3.825 13.825 1.00 66.81 95 TYR A N 1
ATOM 724 C CA . TYR A 1 95 ? 1.097 -3.835 15.264 1.00 66.81 95 TYR A CA 1
ATOM 725 C C . TYR A 1 95 ? -0.191 -3.413 15.976 1.00 66.81 95 TYR A C 1
ATOM 727 O O . TYR A 1 95 ? -0.763 -2.373 15.656 1.00 66.81 95 TYR A O 1
ATOM 735 N N . LEU A 1 96 ? -0.657 -4.221 16.936 1.00 64.44 96 LEU A N 1
ATOM 736 C CA . LEU A 1 96 ? -1.761 -3.824 17.813 1.00 64.44 96 LEU A CA 1
ATOM 737 C C . LEU A 1 96 ? -1.314 -2.618 18.650 1.00 64.44 96 LEU A C 1
ATOM 739 O O . LEU A 1 96 ? -0.312 -2.708 19.360 1.00 64.44 96 LEU A O 1
ATOM 743 N N . GLY A 1 97 ? -2.030 -1.495 18.551 1.00 71.31 97 GLY A N 1
ATOM 744 C CA . GLY A 1 97 ? -1.628 -0.243 19.194 1.00 71.31 97 GLY A CA 1
ATOM 745 C C . GLY A 1 97 ? -2.245 0.996 18.545 1.00 71.31 97 GLY A C 1
ATOM 746 O O . GLY A 1 97 ? -3.340 0.953 18.003 1.00 71.31 97 GLY A O 1
ATOM 747 N N . SER A 1 98 ? -1.568 2.141 18.611 1.00 73.19 98 SER A N 1
ATOM 748 C CA . SER A 1 98 ? -1.943 3.292 17.778 1.00 73.19 98 SER A CA 1
ATOM 749 C C . SER A 1 98 ? -1.361 3.101 16.370 1.00 73.19 98 SER A C 1
ATOM 751 O O . SER A 1 98 ? -0.186 2.747 16.282 1.00 73.19 98 SER A O 1
ATOM 753 N N . PRO A 1 99 ? -2.114 3.327 15.277 1.00 82.56 99 PRO A N 1
ATOM 754 C CA . PRO A 1 99 ? -3.481 3.858 15.224 1.00 82.56 99 PRO A CA 1
ATOM 755 C C . PRO A 1 99 ? -4.603 2.799 15.244 1.00 82.56 99 PRO A C 1
ATOM 757 O O . PRO A 1 99 ? -5.774 3.187 15.249 1.00 82.56 99 PRO A O 1
ATOM 760 N N . PHE A 1 100 ? -4.276 1.502 15.263 1.00 87.38 100 PHE A N 1
ATOM 761 C CA . PHE A 1 100 ? -5.242 0.401 15.168 1.00 87.38 100 PHE A CA 1
ATOM 762 C C . PHE A 1 100 ? -5.360 -0.435 16.448 1.00 87.38 100 PHE A C 1
ATOM 764 O O . PHE A 1 100 ? -4.503 -1.273 16.764 1.00 87.38 100 PHE A O 1
ATOM 771 N N . ARG A 1 101 ? -6.456 -0.234 17.176 1.00 88.00 101 ARG A N 1
ATOM 772 C CA . ARG A 1 101 ? -6.728 -0.891 18.458 1.00 88.00 101 ARG A CA 1
ATOM 773 C C . ARG A 1 101 ? -7.708 -2.052 18.278 1.00 88.00 101 ARG A C 1
ATOM 775 O O . ARG A 1 101 ? -8.526 -1.999 17.362 1.00 88.00 101 ARG A O 1
ATOM 782 N N . PRO A 1 102 ? -7.673 -3.082 19.144 1.00 89.62 102 PRO A N 1
ATOM 783 C CA . PRO A 1 102 ? -8.715 -4.105 19.166 1.00 89.62 102 PRO A CA 1
ATOM 784 C C . PRO A 1 102 ? -10.120 -3.488 19.205 1.00 89.62 102 PRO A C 1
ATOM 786 O O . PRO A 1 102 ? -10.365 -2.567 19.982 1.00 89.62 102 PRO A O 1
ATOM 789 N N . GLY A 1 103 ? -11.018 -3.988 18.356 1.00 89.31 103 GLY A N 1
ATOM 790 C CA . GLY A 1 103 ? -12.374 -3.462 18.170 1.00 89.31 103 GLY A CA 1
ATOM 791 C C . GLY A 1 103 ? -12.511 -2.384 17.089 1.00 89.31 103 GLY A C 1
ATOM 792 O O . GLY A 1 103 ? -13.628 -2.146 16.634 1.00 89.31 103 GLY A O 1
ATOM 793 N N . ASP A 1 104 ? -11.412 -1.777 16.624 1.00 90.75 104 ASP A N 1
ATOM 794 C CA . ASP A 1 104 ? -11.459 -0.871 15.475 1.00 90.75 104 ASP A CA 1
ATOM 795 C C . ASP A 1 104 ? -11.870 -1.648 14.212 1.00 90.75 104 ASP A C 1
ATOM 797 O O . ASP A 1 104 ? -11.344 -2.727 13.928 1.00 90.75 104 ASP A O 1
ATOM 801 N N . GLU A 1 105 ? -12.779 -1.080 13.421 1.00 93.19 105 GLU A N 1
ATOM 802 C CA . GLU A 1 105 ? -13.117 -1.588 12.091 1.00 93.19 105 GLU A CA 1
ATOM 803 C C . GLU A 1 105 ? -12.301 -0.826 11.042 1.00 93.19 105 GLU A C 1
ATOM 805 O O . GLU A 1 105 ? -12.363 0.402 10.957 1.00 93.19 105 GLU A O 1
ATOM 810 N N . VAL A 1 106 ? -11.508 -1.546 10.252 1.00 92.50 106 VAL A N 1
ATOM 811 C CA . VAL A 1 106 ? -10.552 -0.969 9.298 1.00 92.50 106 VAL A CA 1
ATOM 812 C C . VAL A 1 106 ? -10.771 -1.510 7.896 1.00 92.50 106 VAL A C 1
ATOM 814 O O . VAL A 1 106 ? -11.182 -2.651 7.730 1.00 92.50 106 VAL A O 1
ATOM 817 N N . ARG A 1 107 ? -10.469 -0.712 6.877 1.00 93.81 107 ARG A N 1
ATOM 818 C CA . ARG A 1 107 ? -10.427 -1.150 5.474 1.00 93.81 107 ARG A CA 1
ATOM 819 C C . ARG A 1 107 ? -9.271 -0.473 4.755 1.00 93.81 107 ARG A C 1
ATOM 821 O O . ARG A 1 107 ? -8.732 0.513 5.258 1.00 93.81 107 ARG A O 1
ATOM 828 N N . PHE A 1 108 ? -8.914 -0.974 3.582 1.00 93.62 108 PHE A N 1
ATOM 829 C CA . PHE A 1 108 ? -7.748 -0.496 2.852 1.00 93.62 108 PHE A CA 1
ATOM 830 C C . PHE A 1 108 ? -8.121 -0.189 1.419 1.00 93.62 108 PHE A C 1
ATOM 832 O O . PHE A 1 108 ? -8.772 -1.000 0.766 1.00 93.62 108 PHE A O 1
ATOM 839 N N . ASP A 1 109 ? -7.663 0.956 0.939 1.00 96.06 109 ASP A N 1
ATOM 840 C CA . ASP A 1 109 ? -7.541 1.173 -0.490 1.00 96.06 109 ASP A CA 1
ATOM 841 C C . ASP A 1 109 ? -6.172 0.690 -0.946 1.00 96.06 109 ASP A C 1
ATOM 843 O O . ASP A 1 109 ? -5.163 0.990 -0.299 1.00 96.06 109 ASP A O 1
ATOM 847 N N . VAL A 1 110 ? -6.153 -0.041 -2.056 1.00 95.56 110 VAL A N 1
ATOM 848 C CA . VAL A 1 110 ? -4.950 -0.641 -2.624 1.00 95.56 110 VAL A CA 1
ATOM 849 C C . VAL A 1 110 ? -4.866 -0.357 -4.117 1.00 95.56 110 VAL A C 1
ATOM 851 O O . VAL A 1 110 ? -5.856 -0.504 -4.836 1.00 95.56 110 VAL A O 1
ATOM 854 N N . SER A 1 111 ? -3.673 0.003 -4.572 1.00 96.56 111 SER A N 1
ATOM 855 C CA . SER A 1 111 ? -3.276 0.060 -5.981 1.00 96.56 111 SER A CA 1
ATOM 856 C C . SER A 1 111 ? -1.835 -0.427 -6.125 1.00 96.56 111 SER A C 1
ATOM 858 O O . SER A 1 111 ? -1.074 -0.465 -5.154 1.00 96.56 111 SER A O 1
ATOM 860 N N . ILE A 1 112 ? -1.465 -0.829 -7.336 1.00 95.19 112 ILE A N 1
ATOM 861 C CA . ILE A 1 112 ? -0.097 -1.219 -7.685 1.00 95.19 112 ILE A CA 1
ATOM 862 C C . ILE A 1 112 ? 0.402 -0.370 -8.845 1.00 95.19 112 ILE A C 1
ATOM 864 O O . ILE A 1 112 ? -0.398 0.202 -9.583 1.00 95.19 112 ILE A O 1
ATOM 868 N N . MET A 1 113 ? 1.717 -0.291 -8.999 1.00 95.00 113 MET A N 1
ATOM 869 C CA . MET A 1 113 ? 2.348 0.427 -10.099 1.00 95.00 113 MET A CA 1
ATOM 870 C C . MET A 1 113 ? 3.375 -0.448 -10.792 1.00 95.00 113 MET A C 1
ATOM 872 O O . ME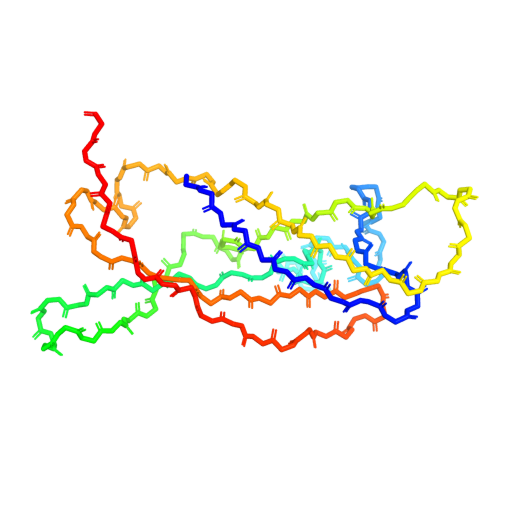T A 1 113 ? 4.089 -1.226 -10.153 1.00 95.00 113 MET A O 1
ATOM 876 N N . ASP A 1 114 ? 3.410 -0.327 -12.108 1.00 92.25 114 ASP A N 1
ATOM 877 C CA . ASP A 1 114 ? 4.370 -1.015 -12.950 1.00 92.25 114 ASP A CA 1
ATOM 878 C C . ASP A 1 114 ? 5.722 -0.278 -13.034 1.00 92.25 114 ASP A C 1
ATOM 880 O O . ASP A 1 114 ? 5.957 0.730 -12.355 1.00 92.25 114 ASP A O 1
ATOM 884 N N . ARG A 1 115 ? 6.650 -0.792 -13.848 1.00 91.38 115 ARG A N 1
ATOM 885 C CA . ARG A 1 115 ? 7.965 -0.159 -14.058 1.00 91.38 115 ARG A CA 1
ATOM 886 C C . ARG A 1 115 ? 7.943 0.911 -15.151 1.00 91.38 115 ARG A C 1
ATOM 888 O O . ARG A 1 115 ? 8.948 1.582 -15.376 1.00 91.38 115 ARG A O 1
ATOM 895 N N . ALA A 1 116 ? 6.830 1.092 -15.840 1.00 91.44 116 ALA A N 1
ATOM 896 C CA . ALA A 1 116 ? 6.582 2.254 -16.680 1.00 91.44 116 ALA A CA 1
ATOM 897 C C . ALA A 1 116 ? 5.926 3.414 -15.897 1.00 91.44 116 ALA A C 1
ATOM 899 O O . ALA A 1 116 ? 5.660 4.465 -16.480 1.00 91.44 116 ALA A O 1
ATOM 900 N N . LEU A 1 117 ? 5.751 3.263 -14.575 1.00 93.81 117 LEU A N 1
ATOM 901 C CA . LEU A 1 117 ? 5.097 4.204 -13.658 1.00 93.81 117 LEU A CA 1
ATOM 902 C C . LEU A 1 117 ? 3.586 4.375 -13.896 1.00 93.81 117 LEU A C 1
ATOM 904 O O . LEU A 1 117 ? 3.004 5.373 -13.462 1.00 93.81 117 LEU A O 1
ATOM 908 N N . ASN A 1 118 ? 2.928 3.408 -14.539 1.00 93.81 118 ASN A N 1
ATOM 909 C CA . ASN A 1 118 ? 1.473 3.387 -14.632 1.00 93.81 118 ASN A CA 1
ATOM 910 C C . ASN A 1 118 ? 0.880 2.758 -13.373 1.00 93.81 118 ASN A C 1
ATOM 912 O O . ASN A 1 118 ? 1.269 1.672 -12.942 1.00 93.81 118 ASN A O 1
ATOM 916 N N . GLU A 1 119 ? -0.093 3.447 -12.783 1.00 95.19 119 GLU A N 1
ATOM 917 C CA . GLU A 1 119 ? -0.813 2.965 -11.610 1.00 95.19 119 GLU A CA 1
ATOM 918 C C . GLU A 1 119 ? -2.108 2.254 -12.020 1.00 95.19 119 GLU A C 1
ATOM 920 O O . GLU A 1 119 ? -2.845 2.709 -12.898 1.00 95.19 119 GLU A O 1
ATOM 925 N N . SER A 1 120 ? -2.393 1.130 -11.366 1.00 94.62 120 SER A N 1
ATOM 926 C CA . SER A 1 120 ? -3.603 0.346 -11.585 1.00 94.62 120 SER A CA 1
ATOM 927 C C . SER A 1 120 ? -4.864 1.093 -11.150 1.00 94.62 120 SER A C 1
ATOM 929 O O . SER A 1 120 ? -4.834 2.118 -10.463 1.00 94.62 120 SER A O 1
ATOM 931 N N . ASN A 1 121 ? -6.024 0.499 -11.438 1.00 94.44 121 ASN A N 1
ATOM 932 C CA . ASN A 1 121 ? -7.229 0.859 -10.708 1.00 94.44 121 ASN A CA 1
ATOM 933 C C . ASN A 1 121 ? -7.014 0.648 -9.201 1.00 94.44 121 ASN A C 1
ATOM 935 O O . ASN A 1 121 ? -6.328 -0.279 -8.761 1.00 94.44 121 ASN A O 1
ATOM 939 N N . ARG A 1 122 ? -7.656 1.505 -8.415 1.00 96.44 122 ARG A N 1
ATOM 940 C CA . ARG A 1 122 ? -7.713 1.373 -6.965 1.00 96.44 122 ARG A CA 1
ATOM 941 C C . ARG A 1 122 ? -8.892 0.494 -6.578 1.00 96.44 122 ARG A C 1
ATOM 943 O O . ARG A 1 122 ? -9.993 0.670 -7.101 1.00 96.44 122 ARG A O 1
ATOM 950 N N . ILE A 1 123 ? -8.668 -0.418 -5.644 1.00 94.88 123 ILE A N 1
ATOM 951 C CA . ILE A 1 123 ? -9.718 -1.238 -5.038 1.00 94.88 123 ILE A CA 1
ATOM 952 C C . ILE A 1 123 ? -9.816 -0.934 -3.547 1.00 94.88 123 ILE A C 1
ATOM 954 O O . ILE A 1 123 ? -8.813 -0.602 -2.921 1.00 94.88 123 ILE A O 1
ATOM 958 N N . THR A 1 124 ? -11.005 -1.097 -2.975 1.00 95.44 124 THR A N 1
ATOM 959 C CA . THR A 1 124 ? -11.223 -1.019 -1.528 1.00 95.44 124 THR A CA 1
ATOM 960 C C . THR A 1 124 ? -11.506 -2.419 -1.003 1.00 95.44 124 THR A C 1
ATOM 962 O O . THR A 1 124 ? -12.379 -3.116 -1.521 1.00 95.44 124 THR A O 1
ATOM 965 N N . THR A 1 125 ? -10.782 -2.846 0.028 1.00 92.81 125 THR A N 1
ATOM 966 C CA . THR A 1 125 ? -11.015 -4.143 0.667 1.00 92.81 125 THR A CA 1
ATOM 967 C C . THR A 1 125 ? -12.333 -4.142 1.439 1.00 92.81 125 THR A C 1
ATOM 969 O O . THR A 1 125 ? -12.814 -3.100 1.896 1.00 92.81 125 THR A O 1
ATOM 972 N N . SER A 1 126 ? -12.874 -5.332 1.702 1.00 92.31 126 SER A N 1
ATOM 973 C CA . SER A 1 126 ? -13.834 -5.502 2.796 1.00 92.31 126 SER A CA 1
ATOM 974 C C . SER A 1 126 ? -13.234 -4.994 4.111 1.00 92.31 126 SER A C 1
ATOM 976 O O . SER A 1 126 ? -12.007 -4.982 4.285 1.00 92.31 126 SER A O 1
ATOM 978 N N . SER A 1 127 ? -14.092 -4.552 5.028 1.00 92.38 127 SER A N 1
ATOM 979 C CA . SER A 1 127 ? -13.639 -4.150 6.350 1.00 92.38 127 SER A CA 1
ATOM 980 C C . SER A 1 127 ? -13.257 -5.360 7.201 1.00 92.38 127 SER A C 1
ATOM 982 O O . SER A 1 127 ? -13.731 -6.480 7.009 1.00 92.38 127 SER A O 1
ATOM 984 N N . TYR A 1 128 ? -12.362 -5.122 8.148 1.00 90.31 128 TYR A N 1
ATOM 985 C CA . TYR A 1 128 ? -11.858 -6.093 9.097 1.00 90.31 128 TYR A CA 1
ATOM 986 C C . TYR A 1 128 ? -11.917 -5.490 10.495 1.00 90.31 128 TYR A C 1
ATOM 988 O O . TYR A 1 128 ? -11.472 -4.362 10.709 1.00 90.31 128 TYR A O 1
ATOM 996 N N . VAL A 1 129 ? -12.446 -6.246 11.455 1.00 91.44 129 VAL A N 1
ATOM 997 C CA . VAL A 1 129 ? -12.424 -5.851 12.866 1.00 91.44 129 VAL A CA 1
ATOM 998 C C . VAL A 1 129 ? -11.128 -6.348 13.487 1.00 91.44 129 VAL A C 1
ATOM 1000 O O . VAL A 1 129 ? -10.859 -7.554 13.510 1.00 91.44 129 VAL A O 1
ATOM 1003 N N . VAL A 1 130 ? -10.331 -5.416 14.005 1.00 88.56 130 VAL A N 1
ATOM 1004 C CA . VAL A 1 130 ? -9.057 -5.711 14.658 1.00 88.56 130 VAL A CA 1
ATOM 1005 C C . VAL A 1 130 ? -9.303 -6.589 15.881 1.00 88.56 130 VAL A C 1
ATOM 1007 O O . VAL A 1 130 ? -9.964 -6.184 16.835 1.00 88.56 130 VAL A O 1
ATOM 1010 N N . GLN A 1 131 ? -8.757 -7.801 15.848 1.00 85.38 131 GLN A N 1
ATOM 1011 C CA . GLN A 1 131 ? -8.881 -8.765 16.938 1.00 85.38 131 GLN A CA 1
ATOM 1012 C C . GLN A 1 131 ? -7.889 -8.450 18.072 1.00 85.38 131 GLN A C 1
ATOM 1014 O O . GLN A 1 131 ? -6.787 -7.959 17.796 1.00 85.38 131 GLN A O 1
ATOM 1019 N N . PRO A 1 132 ? -8.243 -8.727 19.342 1.00 80.19 132 PRO A N 1
ATOM 1020 C CA . PRO A 1 132 ? -7.274 -8.753 20.432 1.00 80.19 132 PRO A CA 1
ATOM 1021 C C . PRO A 1 132 ? -6.228 -9.857 20.203 1.00 80.19 132 PRO A C 1
ATOM 1023 O O . PRO A 1 132 ? -6.437 -10.776 19.410 1.00 80.19 132 PRO A O 1
ATOM 1026 N N . ARG A 1 133 ? -5.079 -9.714 20.866 1.00 67.88 133 ARG A N 1
ATOM 1027 C CA . ARG A 1 133 ? -3.986 -10.692 20.829 1.00 67.88 133 ARG A CA 1
ATOM 1028 C C . ARG A 1 133 ? -4.303 -11.921 21.668 1.00 67.88 133 ARG A C 1
ATOM 1030 O O . ARG A 1 133 ? -4.971 -11.736 22.709 1.00 67.88 133 ARG A O 1
#

Sequence (133 aa):
MRITIDFTDGDGDLGLSPEEKDAPYNPADANGNYNRTTDNYFITAYKRNSTTGGEFVPVVPSSPQGYNSRFPKLFSAEAKPGPLKGSLTLTLPFYLGSPFRPGDEVRFDVSIMDRALNESNRITTSSYVVQPR